Protein AF-A0AB35BIB2-F1 (afdb_monomer)

Mean predicted aligned error: 8.86 Å

Nearest PDB structures (foldseek):
  1bgc-assembly1_A  TM=3.203E-01  e=2.409E+00  Bos taurus
  5gw9-assembly1_A  TM=3.423E-01  e=3.289E+00  Homo sapiens
  2d9q-assembly1_A-2  TM=3.258E-01  e=2.815E+00  Homo sapiens
  1cd9-assembly1_C  TM=3.522E-01  e=4.983E+00  Homo sapiens
  1pgr-assembly1_A  TM=3.964E-01  e=7.550E+00  Homo sapiens

Sequence (121 aa):
MTDTGRVRERWSAAVGVCIGFLVGVLLYLPITMTAMRVLDVPSPNLMPPRTIWNGLYKGSPSYYASWTAGVLVFLAPGIVCLAFDRSRRFGVGYAITVTLVSVLAALAVISLDLGGPIGPD

Radius of gyration: 18.89 Å; Cα contacts (8 Å, |Δi|>4): 122; chains: 1; bounding box: 45×29×52 Å

Solvent-accessible surface area (backbone atoms only — not comparable to full-atom values): 6583 Å² total; per-residue (Å²): 135,60,73,69,56,60,53,58,49,52,53,38,22,53,51,15,31,54,51,14,41,50,44,20,68,69,41,45,54,63,50,42,54,49,51,36,62,77,65,67,47,59,70,58,60,59,70,71,61,80,91,57,75,76,86,67,81,68,62,43,70,65,40,58,48,46,54,54,50,40,50,54,61,71,33,45,66,19,56,59,27,51,77,36,83,92,38,25,50,22,12,50,26,17,34,53,30,26,50,52,43,35,51,52,52,49,50,53,50,52,47,49,36,72,56,50,83,94,68,86,132

Structure (mmCIF, N/CA/C/O backbone):
data_AF-A0AB35BIB2-F1
#
_entry.id   AF-A0AB35BIB2-F1
#
loop_
_atom_site.group_PDB
_atom_site.id
_atom_site.type_symbol
_atom_site.label_atom_id
_atom_site.label_alt_id
_atom_site.label_comp_id
_atom_site.label_asym_id
_atom_site.label_entity_id
_atom_site.label_seq_id
_atom_site.pdbx_PDB_ins_code
_atom_site.Cartn_x
_atom_site.Cartn_y
_atom_site.Cartn_z
_atom_site.occupancy
_atom_site.B_iso_or_equiv
_atom_site.auth_seq_id
_atom_site.auth_comp_id
_atom_site.auth_asym_id
_atom_site.auth_atom_id
_atom_site.pdbx_PDB_model_num
ATOM 1 N N . MET A 1 1 ? -14.086 5.721 32.976 1.00 51.69 1 MET A N 1
ATOM 2 C CA . MET A 1 1 ? -13.732 4.916 31.784 1.00 51.69 1 MET A CA 1
ATOM 3 C C . MET A 1 1 ? -13.673 3.464 32.232 1.00 51.69 1 MET A C 1
ATOM 5 O O . MET A 1 1 ? -12.775 3.120 32.985 1.00 51.69 1 MET A O 1
ATOM 9 N N . THR A 1 2 ? -14.692 2.664 31.918 1.00 54.84 2 THR A N 1
ATOM 10 C CA . THR A 1 2 ? -14.818 1.275 32.392 1.00 54.84 2 THR A CA 1
ATOM 11 C C . THR A 1 2 ? -13.807 0.365 31.691 1.00 54.84 2 THR A C 1
ATOM 13 O O . THR A 1 2 ? -13.488 0.577 30.520 1.00 54.84 2 THR A O 1
ATOM 16 N N . ASP A 1 3 ? -13.318 -0.662 32.386 1.00 62.56 3 ASP A N 1
ATOM 17 C CA . ASP A 1 3 ? -12.305 -1.611 31.889 1.00 62.56 3 ASP A CA 1
ATOM 18 C C . ASP A 1 3 ? -12.709 -2.276 30.551 1.00 62.56 3 ASP A C 1
ATOM 20 O O . ASP A 1 3 ? -11.903 -2.504 29.647 1.00 62.56 3 ASP A O 1
ATOM 24 N N . THR A 1 4 ? -14.018 -2.448 30.355 1.00 62.84 4 THR A N 1
ATOM 25 C CA . THR A 1 4 ? -14.654 -2.943 29.125 1.00 62.84 4 THR A CA 1
ATOM 26 C C . THR A 1 4 ? -14.377 -2.092 27.879 1.00 62.84 4 THR A C 1
ATOM 28 O O . THR A 1 4 ? -14.300 -2.630 26.771 1.00 62.84 4 THR A O 1
ATOM 31 N N . GLY A 1 5 ? -14.182 -0.778 28.035 1.00 62.78 5 GLY A N 1
ATOM 32 C CA . GLY A 1 5 ? -13.854 0.129 26.932 1.00 62.78 5 GLY A CA 1
ATOM 33 C C . GLY A 1 5 ? -12.457 -0.134 26.371 1.00 62.78 5 GLY A C 1
ATOM 34 O O . GLY A 1 5 ? -12.298 -0.281 25.161 1.00 62.78 5 GLY A O 1
ATOM 35 N N . ARG A 1 6 ? -11.459 -0.311 27.248 1.00 62.81 6 ARG A N 1
ATOM 36 C CA . ARG A 1 6 ? -10.072 -0.593 26.839 1.00 62.81 6 ARG A CA 1
ATOM 37 C C . ARG A 1 6 ? -9.940 -1.924 26.108 1.00 62.81 6 ARG A C 1
ATOM 39 O O . ARG A 1 6 ? -9.177 -2.010 25.147 1.00 62.81 6 ARG A O 1
ATOM 46 N N . VAL A 1 7 ? -10.681 -2.948 26.537 1.00 67.62 7 VAL A N 1
ATOM 47 C CA . VAL A 1 7 ? -10.670 -4.268 25.890 1.00 67.62 7 VAL A CA 1
ATOM 48 C C . VAL A 1 7 ? -11.222 -4.164 24.469 1.00 67.62 7 VAL A C 1
ATOM 50 O O . VAL A 1 7 ? -10.518 -4.508 23.520 1.00 67.62 7 VAL A O 1
ATOM 53 N N . ARG A 1 8 ? -12.428 -3.607 24.287 1.00 70.56 8 ARG A N 1
ATOM 54 C CA . ARG A 1 8 ? -13.060 -3.468 22.959 1.00 70.56 8 ARG A CA 1
ATOM 55 C C . ARG A 1 8 ? -12.205 -2.656 21.988 1.00 70.56 8 ARG A C 1
ATOM 57 O O . ARG A 1 8 ? -12.112 -2.968 20.803 1.00 70.56 8 ARG A O 1
ATOM 64 N N . GLU A 1 9 ? -11.552 -1.627 22.503 1.00 68.94 9 GLU A N 1
ATOM 65 C CA . GLU A 1 9 ? -10.673 -0.782 21.715 1.00 68.94 9 GLU A CA 1
ATOM 66 C C . GLU A 1 9 ? -9.345 -1.458 21.318 1.00 68.94 9 GLU A C 1
ATOM 68 O O . GLU A 1 9 ? -8.838 -1.189 20.228 1.00 68.94 9 GLU A O 1
ATOM 73 N N . ARG A 1 10 ? -8.773 -2.333 22.162 1.00 73.12 10 ARG A N 1
ATOM 74 C CA . ARG A 1 10 ? -7.577 -3.132 21.824 1.00 73.12 10 ARG A CA 1
ATOM 75 C C . ARG A 1 10 ? -7.871 -4.152 20.724 1.00 73.12 10 ARG A C 1
ATOM 77 O O . ARG A 1 10 ? -7.086 -4.276 19.788 1.00 73.12 10 ARG A O 1
ATOM 84 N N . TRP A 1 11 ? -9.024 -4.816 20.792 1.00 83.25 11 TRP A N 1
ATOM 85 C CA . TRP A 1 11 ? -9.464 -5.753 19.753 1.00 83.25 11 TRP A CA 1
ATOM 86 C C . TRP A 1 11 ? -9.641 -5.071 18.394 1.00 83.25 11 TRP A C 1
ATOM 88 O O . TRP A 1 11 ? -9.248 -5.624 17.374 1.00 83.25 11 TRP A O 1
ATOM 98 N N . SER A 1 12 ? -10.149 -3.837 18.372 1.00 84.81 12 SER A N 1
ATOM 99 C CA . SER A 1 12 ? -10.306 -3.063 17.135 1.00 84.81 12 SER A CA 1
ATOM 100 C C . SER A 1 12 ? -8.968 -2.769 16.439 1.00 84.81 12 SER A C 1
ATOM 102 O O . SER A 1 12 ? -8.878 -2.893 15.219 1.00 84.81 12 SER A O 1
ATOM 104 N N . ALA A 1 13 ? -7.920 -2.441 17.201 1.00 85.94 13 ALA A N 1
ATOM 105 C CA . ALA A 1 13 ? -6.580 -2.229 16.652 1.00 85.94 13 ALA A CA 1
ATOM 106 C C . ALA A 1 13 ? -5.963 -3.531 16.118 1.00 85.94 13 ALA A C 1
ATOM 108 O O . ALA A 1 13 ? -5.424 -3.537 15.015 1.00 85.94 13 ALA A O 1
ATOM 109 N N . ALA A 1 14 ? -6.088 -4.636 16.863 1.00 90.88 14 ALA A N 1
ATOM 110 C CA . ALA A 1 14 ? -5.589 -5.945 16.436 1.00 90.88 14 ALA A CA 1
ATOM 111 C C . ALA A 1 14 ? -6.247 -6.408 15.126 1.00 90.88 14 ALA A C 1
ATOM 113 O O . ALA A 1 14 ? -5.558 -6.837 14.205 1.00 90.88 14 ALA A O 1
ATOM 114 N N . VAL A 1 15 ? -7.567 -6.232 15.003 1.00 92.81 15 VAL A N 1
ATOM 115 C CA . VAL A 1 15 ? -8.297 -6.518 13.759 1.00 92.81 15 VAL A CA 1
ATOM 116 C C . VAL A 1 15 ? -7.804 -5.626 12.615 1.00 92.81 15 VAL A C 1
ATOM 118 O O . VAL A 1 15 ? -7.594 -6.122 11.512 1.00 92.81 15 VAL A O 1
ATOM 121 N N . GLY A 1 16 ? -7.555 -4.338 12.877 1.00 92.44 16 GLY A N 1
ATOM 122 C CA . GLY A 1 16 ? -6.960 -3.419 11.900 1.00 92.44 16 GLY A CA 1
ATOM 123 C C . GLY A 1 16 ? -5.615 -3.909 11.373 1.00 92.44 16 GLY A C 1
ATOM 124 O O . GLY A 1 16 ? -5.418 -3.963 10.163 1.00 92.44 16 GLY A O 1
ATOM 125 N N . VAL A 1 17 ? -4.728 -4.340 12.271 1.00 94.62 17 VAL A N 1
ATOM 126 C CA . VAL A 1 17 ? -3.419 -4.909 11.918 1.00 94.62 17 VAL A CA 1
ATOM 127 C C . VAL A 1 17 ? -3.573 -6.174 11.073 1.00 94.62 17 VAL A C 1
ATOM 129 O O . VAL A 1 17 ? -2.956 -6.274 10.016 1.00 94.62 17 VAL A O 1
ATOM 132 N N . CYS A 1 18 ? -4.418 -7.126 11.484 1.00 95.75 18 CYS A N 1
ATOM 133 C CA . CYS A 1 18 ? -4.624 -8.370 10.736 1.00 95.75 18 CYS A CA 1
ATOM 134 C C . CYS A 1 18 ? -5.153 -8.113 9.320 1.00 95.75 18 CYS A C 1
ATOM 136 O O . CYS A 1 18 ? -4.626 -8.667 8.357 1.00 95.75 18 CYS A O 1
ATOM 138 N N . ILE A 1 19 ? -6.165 -7.251 9.179 1.00 95.56 19 ILE A N 1
ATOM 139 C CA . ILE A 1 19 ? -6.715 -6.909 7.862 1.00 95.56 19 ILE A CA 1
ATOM 140 C C . ILE A 1 19 ? -5.671 -6.163 7.030 1.00 95.56 19 ILE A C 1
ATOM 142 O O . ILE A 1 19 ? -5.480 -6.495 5.863 1.00 95.56 19 ILE A O 1
ATOM 146 N N . GLY A 1 20 ? -4.955 -5.204 7.622 1.00 93.00 20 GLY A N 1
ATOM 147 C CA . GLY A 1 20 ? -3.911 -4.464 6.920 1.00 93.00 20 GLY A CA 1
ATOM 148 C C . GLY A 1 20 ? -2.781 -5.366 6.418 1.00 93.00 20 GLY A C 1
ATOM 149 O O . GLY A 1 20 ? -2.310 -5.199 5.295 1.00 93.00 20 GLY A O 1
ATOM 150 N N . PHE A 1 21 ? -2.400 -6.376 7.202 1.00 95.00 21 PHE A N 1
ATOM 151 C CA . PHE A 1 21 ? -1.432 -7.387 6.785 1.00 95.00 21 PHE A CA 1
ATOM 152 C C . PHE A 1 21 ? -1.943 -8.200 5.593 1.00 95.00 21 PHE A C 1
ATOM 154 O O . PHE A 1 21 ? -1.245 -8.316 4.590 1.00 95.00 21 PHE A O 1
ATOM 161 N N . LEU A 1 22 ? -3.172 -8.720 5.669 1.00 95.38 22 LEU A N 1
ATOM 162 C CA . LEU A 1 22 ? -3.761 -9.512 4.586 1.00 95.38 22 LEU A CA 1
ATOM 163 C C . LEU A 1 22 ? -3.879 -8.706 3.289 1.00 95.38 22 LEU A C 1
ATOM 165 O O . LEU A 1 22 ? -3.531 -9.213 2.228 1.00 95.38 22 LEU A O 1
ATOM 169 N N . VAL A 1 23 ? -4.307 -7.444 3.368 1.00 94.06 23 VAL A N 1
ATOM 170 C CA . VAL A 1 23 ? -4.372 -6.549 2.203 1.00 94.06 23 VAL A CA 1
ATOM 171 C C . VAL A 1 23 ? -2.975 -6.296 1.629 1.00 94.06 23 VAL A C 1
ATOM 173 O O . VAL A 1 23 ? -2.772 -6.439 0.424 1.00 94.06 23 VAL A O 1
ATOM 176 N N . GLY A 1 24 ? -1.997 -5.970 2.477 1.00 90.62 24 GLY A N 1
ATOM 177 C CA . GLY A 1 24 ? -0.625 -5.714 2.037 1.00 90.62 24 GLY A CA 1
ATOM 178 C C . GLY A 1 24 ? 0.053 -6.936 1.406 1.00 90.62 24 GLY A C 1
ATOM 179 O O . GLY A 1 24 ? 0.780 -6.794 0.430 1.00 90.62 24 GLY A O 1
ATOM 180 N N . VAL A 1 25 ? -0.186 -8.143 1.921 1.00 89.50 25 VAL A N 1
ATOM 181 C CA . VAL A 1 25 ? 0.441 -9.363 1.387 1.00 89.50 25 VAL A CA 1
ATOM 182 C C . VAL A 1 25 ? -0.298 -9.886 0.157 1.00 89.50 25 VAL A C 1
ATOM 184 O O . VAL A 1 25 ? 0.331 -10.214 -0.845 1.00 89.50 25 VAL A O 1
ATOM 187 N N . LEU A 1 26 ? -1.627 -9.987 0.227 1.00 93.56 26 LEU A N 1
ATOM 188 C CA . LEU A 1 26 ? -2.413 -10.716 -0.771 1.00 93.56 26 LEU A CA 1
ATOM 189 C C . LEU A 1 26 ? -2.927 -9.835 -1.904 1.00 93.56 26 LEU A C 1
ATOM 191 O O . LEU A 1 26 ? -3.190 -10.354 -2.982 1.00 93.56 26 LEU A O 1
ATOM 195 N N . LEU A 1 27 ? -3.111 -8.533 -1.674 1.00 93.38 27 LEU A N 1
ATOM 196 C CA . LEU A 1 27 ? -3.751 -7.649 -2.652 1.00 93.38 27 LEU A CA 1
ATOM 197 C C . LEU A 1 27 ? -2.772 -6.657 -3.265 1.00 93.38 27 LEU A C 1
ATOM 199 O O . LEU A 1 27 ? -2.772 -6.489 -4.483 1.00 93.38 27 LEU A O 1
ATOM 203 N N . TYR A 1 28 ? -1.921 -6.032 -2.449 1.00 92.12 28 TYR A N 1
ATOM 204 C CA . TYR A 1 28 ? -1.036 -4.967 -2.919 1.00 92.12 28 TYR A CA 1
ATOM 205 C C . TYR A 1 28 ? -0.151 -5.406 -4.086 1.00 92.12 28 TYR A C 1
ATOM 207 O O . TYR A 1 28 ? -0.174 -4.759 -5.130 1.00 92.12 28 TYR A O 1
ATOM 215 N N . LEU A 1 29 ? 0.591 -6.508 -3.948 1.00 89.06 29 LEU A N 1
ATOM 216 C CA . LEU A 1 29 ? 1.493 -6.983 -4.999 1.00 89.06 29 LEU A CA 1
ATOM 217 C C . LEU A 1 29 ? 0.773 -7.341 -6.310 1.00 89.06 29 LEU A C 1
ATOM 219 O O . LEU A 1 29 ? 1.103 -6.738 -7.335 1.00 89.06 29 LEU A O 1
ATOM 223 N N . PRO A 1 30 ? -0.203 -8.272 -6.327 1.00 91.31 30 PRO A N 1
ATOM 224 C CA . PRO A 1 30 ? -0.821 -8.689 -7.582 1.00 91.31 30 PRO A CA 1
ATOM 225 C C . PRO A 1 30 ? -1.572 -7.548 -8.266 1.00 91.31 30 PRO A C 1
ATOM 227 O O . PRO A 1 30 ? -1.518 -7.438 -9.491 1.00 91.31 30 PRO A O 1
ATOM 230 N N . ILE A 1 31 ? -2.226 -6.666 -7.505 1.00 93.00 31 ILE A N 1
ATOM 231 C CA . ILE A 1 31 ? -2.959 -5.534 -8.081 1.00 93.00 31 ILE A CA 1
ATOM 232 C C . ILE A 1 31 ? -1.988 -4.492 -8.630 1.00 93.00 31 ILE A C 1
ATOM 234 O O . ILE A 1 31 ? -2.158 -4.063 -9.767 1.00 93.00 31 ILE A O 1
ATOM 238 N N . THR A 1 32 ? -0.941 -4.134 -7.882 1.00 91.38 32 THR A N 1
ATOM 239 C CA . THR A 1 32 ? 0.074 -3.165 -8.332 1.00 91.38 32 THR A CA 1
ATOM 240 C C . THR A 1 32 ? 0.787 -3.647 -9.600 1.00 91.38 32 THR A C 1
ATOM 242 O O . THR A 1 32 ? 0.924 -2.888 -10.557 1.00 91.38 32 THR A O 1
ATOM 245 N N . MET A 1 33 ? 1.166 -4.928 -9.668 1.00 88.50 33 MET A N 1
ATOM 246 C CA . MET A 1 33 ? 1.769 -5.511 -10.873 1.00 88.50 33 MET A CA 1
ATOM 247 C C . MET A 1 33 ? 0.797 -5.561 -12.055 1.00 88.50 33 MET A C 1
ATOM 249 O O . MET A 1 33 ? 1.181 -5.262 -13.184 1.00 88.50 33 MET A O 1
ATOM 253 N N . THR A 1 34 ? -0.465 -5.919 -11.813 1.00 90.69 34 THR A N 1
ATOM 254 C CA . THR A 1 34 ? -1.491 -5.938 -12.866 1.00 90.69 34 THR A CA 1
ATOM 255 C C . THR A 1 34 ? -1.746 -4.531 -13.399 1.00 90.69 34 THR A C 1
ATOM 257 O O . THR A 1 34 ? -1.790 -4.343 -14.610 1.00 90.69 34 THR A O 1
ATOM 260 N N . ALA A 1 35 ? -1.836 -3.532 -12.520 1.00 90.12 35 ALA A N 1
ATOM 2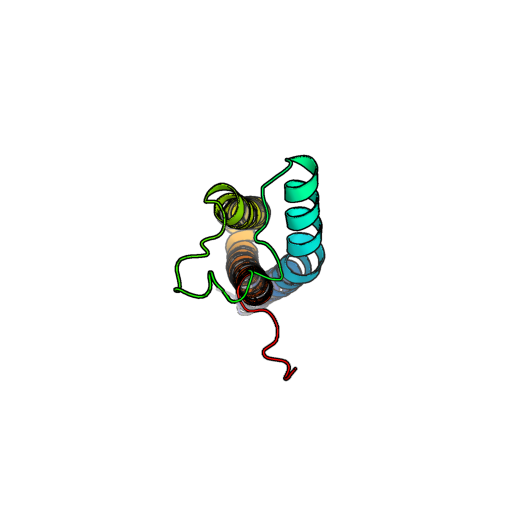61 C CA . ALA A 1 35 ? -2.004 -2.135 -12.904 1.00 90.12 35 ALA A CA 1
ATOM 262 C C . ALA A 1 35 ? -0.830 -1.638 -13.757 1.00 90.12 35 ALA A C 1
ATOM 264 O O . ALA A 1 35 ? -1.055 -1.028 -14.796 1.00 90.12 35 ALA A O 1
ATOM 265 N N . MET A 1 36 ? 0.411 -1.959 -13.376 1.00 89.69 36 MET A N 1
ATOM 266 C CA . MET A 1 36 ? 1.587 -1.616 -14.181 1.00 89.69 36 MET A CA 1
ATOM 267 C C . MET A 1 36 ? 1.559 -2.251 -15.575 1.00 89.69 36 MET A C 1
ATOM 269 O O . MET A 1 36 ? 1.922 -1.584 -16.538 1.00 89.69 36 MET A O 1
ATOM 273 N N . ARG A 1 37 ? 1.092 -3.501 -15.701 1.00 88.12 37 ARG A N 1
ATOM 274 C CA . ARG A 1 37 ? 0.932 -4.170 -17.005 1.00 88.12 37 ARG A CA 1
ATOM 275 C C . ARG A 1 37 ? -0.152 -3.525 -17.862 1.00 88.12 37 ARG A C 1
ATOM 277 O O . ARG A 1 37 ? 0.044 -3.366 -19.053 1.00 88.12 37 ARG A O 1
ATOM 284 N N . VAL A 1 38 ? -1.288 -3.164 -17.265 1.00 91.62 38 VAL A N 1
ATOM 285 C CA . VAL A 1 38 ? -2.400 -2.509 -17.979 1.00 91.62 38 VAL A CA 1
ATOM 286 C C . VAL A 1 38 ? -2.026 -1.096 -18.434 1.00 91.62 38 VAL A C 1
ATOM 288 O O . VAL A 1 38 ? -2.523 -0.629 -19.451 1.00 91.62 38 VAL A O 1
ATOM 291 N N . LEU A 1 39 ? -1.164 -0.414 -17.679 1.00 88.56 39 LEU A N 1
ATOM 292 C CA . LEU A 1 39 ? -0.704 0.945 -17.964 1.00 88.56 39 LEU A CA 1
ATOM 293 C C . LEU A 1 39 ? 0.610 0.987 -18.765 1.00 88.56 39 LEU A C 1
ATOM 295 O O . LEU A 1 39 ? 1.198 2.062 -18.879 1.00 88.56 39 LEU A O 1
ATOM 299 N N . ASP A 1 40 ? 1.085 -0.160 -19.268 1.00 87.62 40 ASP A N 1
ATOM 300 C CA . ASP A 1 40 ? 2.352 -0.310 -19.999 1.00 87.62 40 ASP A CA 1
ATOM 301 C C . ASP A 1 40 ? 3.533 0.404 -19.315 1.00 87.62 40 ASP A C 1
ATOM 303 O O . ASP A 1 40 ? 4.377 1.048 -19.945 1.00 87.62 40 ASP A O 1
ATOM 307 N N . VAL A 1 41 ? 3.588 0.323 -17.980 1.00 84.06 41 VAL A N 1
ATOM 308 C CA . VAL A 1 41 ? 4.623 1.000 -17.198 1.00 84.06 41 VAL A CA 1
ATOM 309 C C . VAL A 1 41 ? 5.966 0.324 -17.477 1.00 84.06 41 VAL A C 1
ATOM 311 O O . VAL A 1 41 ? 6.100 -0.877 -17.231 1.00 84.06 41 VAL A O 1
ATOM 314 N N . PRO A 1 42 ? 6.988 1.066 -17.941 1.00 79.06 42 PRO A N 1
ATOM 315 C CA . PRO A 1 42 ? 8.287 0.489 -18.259 1.00 79.06 42 PRO A CA 1
ATOM 316 C C . PRO A 1 42 ? 8.956 -0.055 -16.992 1.00 79.06 42 PRO A C 1
ATOM 318 O O . PRO A 1 42 ? 9.376 0.710 -16.117 1.00 79.06 42 PRO A O 1
ATOM 321 N N . SER A 1 43 ? 9.056 -1.381 -16.896 1.00 73.81 43 SER A N 1
ATOM 322 C CA . SER A 1 43 ? 9.745 -2.075 -15.810 1.00 73.81 43 SER A CA 1
ATOM 323 C C . SER A 1 43 ? 11.263 -2.099 -16.038 1.00 73.81 43 SER A C 1
ATOM 325 O O . SER A 1 43 ? 11.707 -2.170 -17.188 1.00 73.81 43 SER A O 1
ATOM 327 N N . PRO A 1 44 ? 12.085 -2.078 -14.973 1.00 67.44 44 PRO A N 1
ATOM 328 C CA . PRO A 1 44 ? 13.517 -2.336 -15.091 1.00 67.44 44 PRO A CA 1
ATOM 329 C C . PRO A 1 44 ? 13.774 -3.707 -15.738 1.00 67.44 44 PRO A C 1
ATOM 331 O O . PRO A 1 44 ? 13.031 -4.659 -15.504 1.00 67.44 44 PRO A O 1
ATOM 334 N N . ASN A 1 45 ? 14.828 -3.822 -16.549 1.00 62.09 45 ASN A N 1
ATOM 335 C CA . ASN A 1 45 ? 15.261 -5.120 -17.069 1.00 62.0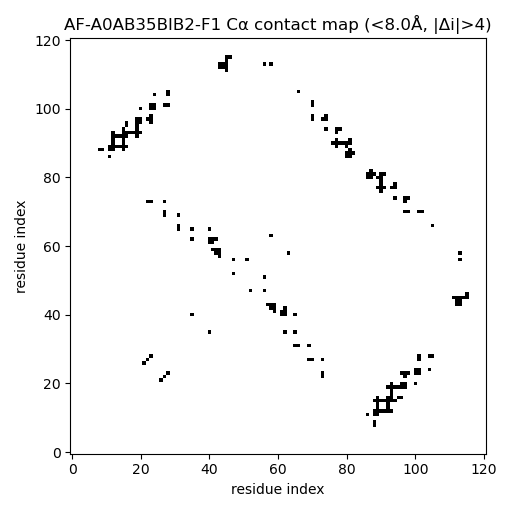9 45 ASN A CA 1
ATOM 336 C C . ASN A 1 45 ? 15.832 -5.967 -15.923 1.00 62.09 45 ASN A C 1
ATOM 338 O O . ASN A 1 45 ? 16.788 -5.540 -15.283 1.00 62.09 45 ASN A O 1
ATOM 342 N N . LEU A 1 46 ? 15.316 -7.190 -15.754 1.00 57.78 46 LEU A N 1
ATOM 343 C CA . LEU A 1 46 ? 15.773 -8.182 -14.761 1.00 57.78 46 LEU A CA 1
ATOM 344 C C . LEU A 1 46 ? 17.259 -8.570 -14.912 1.00 57.78 46 LEU A C 1
ATOM 346 O O . LEU A 1 46 ? 17.865 -9.122 -13.997 1.00 57.78 46 LEU A O 1
ATOM 350 N N . MET A 1 47 ? 17.841 -8.302 -16.081 1.00 56.75 47 MET A N 1
ATOM 351 C CA . MET A 1 47 ? 19.246 -8.528 -16.405 1.00 56.75 47 MET A CA 1
ATOM 352 C C . MET A 1 47 ? 19.778 -7.306 -17.163 1.00 56.75 47 MET A C 1
ATOM 354 O O . MET A 1 47 ? 19.654 -7.247 -18.390 1.00 56.75 47 MET A O 1
ATOM 358 N N . PRO A 1 48 ? 20.344 -6.292 -16.488 1.00 51.69 48 PRO A N 1
ATOM 359 C CA . PRO A 1 48 ? 21.126 -5.295 -17.199 1.00 51.69 48 PRO A CA 1
ATOM 360 C C . PRO A 1 48 ? 22.351 -5.998 -17.820 1.00 51.69 48 PRO A C 1
ATOM 362 O O . PRO A 1 48 ? 22.994 -6.807 -17.145 1.00 51.69 48 PRO A O 1
ATOM 365 N N . PRO A 1 49 ? 22.708 -5.725 -19.089 1.00 54.06 49 PRO A N 1
ATOM 366 C CA . PRO A 1 49 ? 23.977 -6.179 -19.650 1.00 54.06 49 PRO A CA 1
ATOM 367 C C . PRO A 1 49 ? 25.121 -5.782 -18.706 1.00 54.06 49 PRO A C 1
ATOM 369 O O . PRO A 1 49 ? 25.163 -4.632 -18.263 1.00 54.06 49 PRO A O 1
ATOM 372 N N . ARG A 1 50 ? 26.047 -6.708 -18.397 1.00 53.78 50 ARG A N 1
ATOM 373 C CA . ARG A 1 50 ? 27.178 -6.493 -17.458 1.00 53.78 50 ARG A CA 1
ATOM 374 C C . ARG A 1 50 ? 27.952 -5.191 -17.716 1.00 53.78 50 ARG A C 1
ATOM 376 O O . ARG A 1 50 ? 28.526 -4.621 -16.796 1.00 53.78 50 ARG A O 1
ATOM 383 N N . THR A 1 51 ? 27.926 -4.690 -18.948 1.00 51.06 51 THR A N 1
ATOM 384 C CA . THR A 1 51 ? 28.544 -3.433 -19.388 1.00 51.06 51 THR A CA 1
ATOM 385 C C . THR A 1 51 ? 27.892 -2.152 -18.844 1.00 51.06 51 THR A C 1
ATOM 387 O O . THR A 1 51 ? 28.497 -1.091 -18.959 1.00 51.06 51 THR A O 1
ATOM 390 N N . ILE A 1 52 ? 26.695 -2.213 -18.243 1.00 51.53 52 ILE A N 1
ATOM 391 C CA . ILE A 1 52 ? 25.941 -1.044 -17.735 1.00 51.53 52 ILE A CA 1
ATOM 392 C C . ILE A 1 52 ? 25.849 -1.050 -16.195 1.00 51.53 52 ILE A C 1
ATOM 394 O O . ILE A 1 52 ? 25.157 -0.228 -15.592 1.00 51.53 52 ILE A O 1
ATOM 398 N N . TRP A 1 53 ? 26.585 -1.936 -15.516 1.00 53.72 53 TRP A N 1
ATOM 399 C CA . TRP A 1 53 ? 26.621 -2.037 -14.050 1.00 53.72 53 TRP A CA 1
ATOM 400 C C . TRP A 1 53 ? 27.452 -0.911 -13.394 1.00 53.72 53 TRP A C 1
ATOM 402 O O . TRP A 1 53 ? 28.256 -1.134 -12.500 1.00 53.72 53 TRP A O 1
ATOM 412 N N . ASN A 1 54 ? 27.251 0.333 -13.836 1.00 50.12 54 ASN A N 1
ATOM 413 C CA . ASN A 1 54 ? 27.916 1.536 -13.323 1.00 50.12 54 ASN A CA 1
ATOM 414 C C . ASN A 1 54 ? 27.068 2.263 -12.258 1.00 50.12 54 ASN A C 1
ATOM 416 O O . ASN A 1 54 ? 27.197 3.470 -12.076 1.00 50.12 54 ASN A O 1
ATOM 420 N N . GLY A 1 55 ? 26.130 1.572 -11.598 1.00 51.00 55 GLY A N 1
ATOM 421 C CA . GLY A 1 55 ? 25.226 2.183 -10.609 1.00 51.00 55 GLY A CA 1
ATOM 422 C C . GLY A 1 55 ? 24.199 3.172 -11.189 1.00 51.00 55 GLY A C 1
ATOM 423 O O . GLY A 1 55 ? 23.519 3.866 -10.436 1.00 51.00 55 GLY A O 1
ATOM 424 N N . LEU A 1 56 ? 24.072 3.246 -12.521 1.00 48.75 56 LEU A N 1
ATOM 425 C CA . LEU A 1 56 ? 23.184 4.182 -13.223 1.00 48.75 56 LEU A CA 1
ATOM 426 C C . LEU A 1 56 ? 21.868 3.568 -13.719 1.00 48.75 56 LEU A C 1
ATOM 428 O O . LEU A 1 56 ? 21.031 4.311 -14.232 1.00 48.75 56 LEU A O 1
ATOM 432 N N . TYR A 1 57 ? 21.664 2.254 -13.578 1.00 54.84 57 TYR A N 1
ATOM 433 C CA . TYR A 1 57 ? 20.414 1.613 -13.990 1.00 54.84 57 TYR A CA 1
ATOM 434 C C . TYR A 1 57 ? 19.305 1.971 -12.994 1.00 54.84 57 TYR A C 1
ATOM 436 O O . TYR A 1 57 ? 19.065 1.293 -11.999 1.00 54.84 57 TYR A O 1
ATOM 444 N N . LYS A 1 58 ? 18.680 3.121 -13.233 1.00 60.34 58 LYS A N 1
ATOM 445 C CA . LYS A 1 58 ? 17.543 3.624 -12.470 1.00 60.34 58 LYS A CA 1
ATOM 446 C C . LYS A 1 58 ? 16.276 3.141 -13.159 1.00 60.34 58 LYS A C 1
ATOM 448 O O . LYS A 1 58 ? 16.143 3.297 -14.372 1.00 60.34 58 LYS A O 1
ATOM 453 N N . GLY A 1 59 ? 15.345 2.567 -12.398 1.00 66.00 59 GLY A N 1
ATOM 454 C CA . GLY A 1 59 ? 13.997 2.334 -12.911 1.00 66.00 59 GLY A CA 1
ATOM 455 C C . GLY A 1 59 ? 13.390 3.643 -13.426 1.00 66.00 59 GLY A C 1
ATOM 456 O O . GLY A 1 59 ? 13.777 4.734 -12.994 1.00 66.00 59 GLY A O 1
ATOM 457 N N . SER A 1 60 ? 12.439 3.555 -14.356 1.00 79.56 60 SER A N 1
ATOM 458 C CA . SER A 1 60 ? 11.706 4.745 -14.791 1.00 79.56 60 SER A CA 1
ATOM 459 C C . SER A 1 60 ? 11.047 5.429 -13.580 1.00 79.56 60 SER A C 1
ATOM 461 O O . SER A 1 60 ? 10.510 4.734 -12.713 1.00 79.56 60 SER A O 1
ATOM 463 N N . PRO A 1 61 ? 10.994 6.773 -13.504 1.00 82.19 61 PRO A N 1
ATOM 464 C CA . PRO A 1 61 ? 10.207 7.464 -12.484 1.00 82.19 61 PRO A CA 1
ATOM 465 C C . PRO A 1 61 ? 8.752 6.976 -12.418 1.00 82.19 61 PRO A C 1
ATOM 467 O O . PRO A 1 61 ? 8.191 6.883 -11.329 1.00 82.19 61 PRO A O 1
ATOM 470 N N . SER A 1 62 ? 8.162 6.595 -13.560 1.00 83.75 62 SER A N 1
ATOM 471 C CA . SER A 1 62 ? 6.804 6.038 -13.627 1.00 83.75 62 SER A CA 1
ATOM 472 C C . SER A 1 62 ? 6.669 4.675 -12.939 1.00 83.75 62 SER A C 1
ATOM 474 O O . SER A 1 62 ? 5.620 4.381 -12.366 1.00 83.75 62 SER A O 1
ATOM 476 N N . TYR A 1 63 ? 7.732 3.868 -12.927 1.00 85.19 63 TYR A N 1
ATOM 477 C CA . TYR A 1 63 ? 7.766 2.594 -12.213 1.00 85.19 63 TYR A CA 1
ATOM 478 C C . TYR A 1 63 ? 7.710 2.824 -10.699 1.00 85.19 63 TYR A C 1
ATOM 480 O O . TYR A 1 63 ? 6.814 2.309 -10.035 1.00 85.19 63 TYR A O 1
ATOM 488 N N . TYR A 1 64 ? 8.571 3.690 -10.152 1.00 86.31 64 TYR A N 1
ATOM 489 C CA . TYR A 1 64 ? 8.527 4.035 -8.723 1.00 86.31 64 TYR A CA 1
ATOM 490 C C . TYR A 1 64 ? 7.214 4.724 -8.329 1.00 86.31 64 TYR A C 1
ATOM 492 O O . TYR A 1 64 ? 6.636 4.405 -7.289 1.00 86.31 64 TYR A O 1
ATOM 500 N N . ALA A 1 65 ? 6.710 5.620 -9.182 1.00 88.00 65 ALA A N 1
ATOM 501 C CA . ALA A 1 65 ? 5.436 6.295 -8.960 1.00 88.00 65 ALA A CA 1
ATOM 502 C C . ALA A 1 65 ? 4.267 5.304 -8.881 1.00 88.00 65 ALA A C 1
ATOM 504 O O . ALA A 1 65 ? 3.374 5.499 -8.062 1.00 88.00 65 ALA A O 1
ATOM 505 N N . SER A 1 66 ? 4.288 4.224 -9.668 1.00 89.94 66 SER A N 1
ATOM 506 C CA . SER A 1 66 ? 3.243 3.193 -9.644 1.00 89.94 66 SER A CA 1
ATOM 507 C C . SER A 1 66 ? 3.209 2.438 -8.315 1.00 89.94 66 SER A C 1
ATOM 509 O O . SER A 1 66 ? 2.133 2.228 -7.757 1.00 89.94 66 SER A O 1
ATOM 511 N N . TRP A 1 67 ? 4.375 2.104 -7.754 1.00 91.12 67 TRP A N 1
ATOM 512 C CA . TRP A 1 67 ? 4.469 1.514 -6.415 1.00 91.12 67 TRP A CA 1
ATOM 513 C C . TRP A 1 67 ? 3.920 2.457 -5.341 1.00 91.12 67 TRP A C 1
ATOM 515 O O . TRP A 1 67 ? 3.075 2.063 -4.539 1.00 91.12 67 TRP A O 1
ATOM 525 N N . THR A 1 68 ? 4.333 3.729 -5.353 1.00 91.25 68 THR A N 1
ATOM 526 C CA . THR A 1 68 ? 3.827 4.728 -4.399 1.00 91.25 68 THR A CA 1
ATOM 527 C C . THR A 1 68 ? 2.321 4.954 -4.547 1.00 91.25 68 THR A C 1
ATOM 529 O O . THR A 1 68 ? 1.608 4.996 -3.545 1.00 91.25 68 THR A O 1
ATOM 532 N N . ALA A 1 69 ? 1.819 5.052 -5.780 1.00 91.69 69 ALA A N 1
ATOM 533 C CA . ALA A 1 69 ? 0.395 5.191 -6.060 1.00 91.69 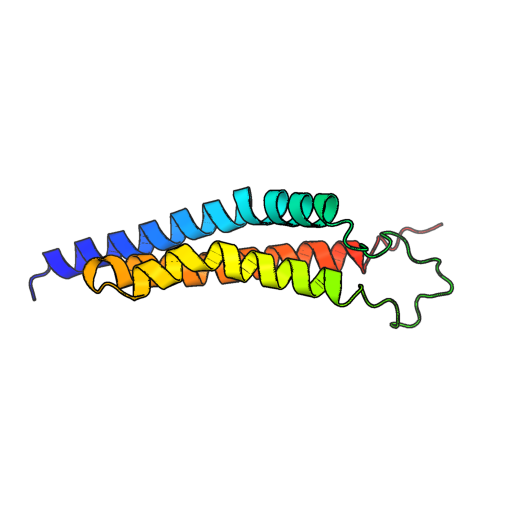69 ALA A CA 1
ATOM 534 C C . ALA A 1 69 ? -0.396 3.986 -5.532 1.00 91.69 69 ALA A C 1
ATOM 536 O O . ALA A 1 69 ? -1.431 4.173 -4.895 1.00 91.69 69 ALA A O 1
ATOM 537 N N . GLY A 1 70 ? 0.129 2.768 -5.705 1.00 91.00 70 GLY A N 1
ATOM 538 C CA . GLY A 1 70 ? -0.434 1.559 -5.110 1.00 91.00 70 GLY A CA 1
ATOM 539 C C . GLY A 1 70 ? -0.583 1.688 -3.594 1.00 91.00 70 GLY A C 1
ATOM 540 O O . GLY A 1 70 ? -1.683 1.506 -3.074 1.00 91.00 70 GLY A O 1
ATOM 541 N N . VAL A 1 71 ? 0.479 2.087 -2.880 1.00 92.62 71 VAL A N 1
ATOM 542 C CA . VAL A 1 71 ? 0.421 2.269 -1.415 1.00 92.62 71 VAL A CA 1
ATOM 543 C C . VAL A 1 71 ? -0.692 3.244 -1.034 1.00 92.62 71 VAL A C 1
ATOM 545 O O . VAL A 1 71 ? -1.491 2.938 -0.153 1.00 92.62 71 VAL A O 1
ATOM 548 N N . LEU A 1 72 ? -0.785 4.390 -1.715 1.00 93.88 72 LEU A N 1
ATOM 549 C CA . LEU A 1 72 ? -1.797 5.410 -1.427 1.00 93.88 72 LEU A CA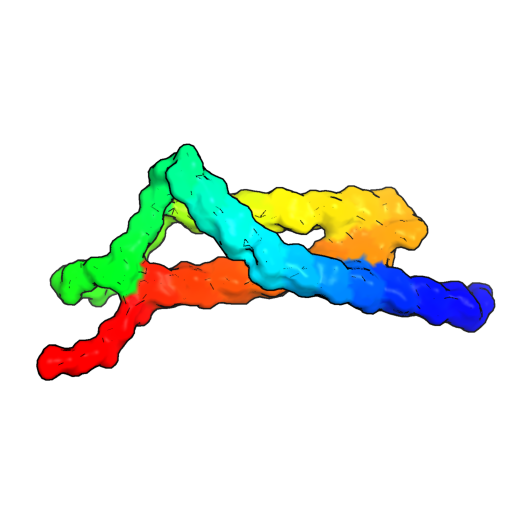 1
ATOM 550 C C . LEU A 1 72 ? -3.227 4.896 -1.633 1.00 93.88 72 LEU A C 1
ATOM 552 O O . LEU A 1 72 ? -4.098 5.166 -0.805 1.00 93.88 72 LEU A O 1
ATOM 556 N N . VAL A 1 73 ? -3.464 4.119 -2.693 1.00 94.62 73 VAL A N 1
ATOM 557 C CA . VAL A 1 73 ? -4.773 3.506 -2.962 1.00 94.62 73 VAL A CA 1
ATOM 558 C C . VAL A 1 73 ? -5.165 2.548 -1.836 1.00 94.62 73 VAL A C 1
ATOM 560 O O . VAL A 1 73 ? -6.268 2.650 -1.298 1.00 94.62 73 VAL A O 1
ATOM 563 N N . PHE A 1 74 ? -4.260 1.661 -1.416 1.00 94.19 74 PHE A N 1
ATOM 564 C CA . PHE A 1 74 ? -4.549 0.706 -0.339 1.00 94.19 74 PHE A CA 1
ATOM 565 C C . PHE A 1 74 ? -4.586 1.342 1.055 1.00 94.19 74 PHE A C 1
ATOM 567 O O . PHE A 1 74 ? -5.175 0.765 1.973 1.00 94.19 74 PHE A O 1
ATOM 574 N N . LEU A 1 75 ? -4.019 2.538 1.223 1.00 94.06 75 LEU A N 1
ATOM 575 C CA . LEU A 1 75 ? -4.087 3.320 2.457 1.00 94.06 75 LEU A CA 1
ATOM 576 C C . LEU A 1 75 ? -5.450 4.005 2.648 1.00 94.06 75 LEU A C 1
ATOM 578 O O . LEU A 1 75 ? -5.853 4.252 3.788 1.00 94.06 75 LEU A O 1
ATOM 582 N N . ALA A 1 76 ? -6.175 4.291 1.560 1.00 94.50 76 ALA A N 1
ATOM 583 C CA . ALA A 1 76 ? -7.413 5.071 1.587 1.00 94.50 76 ALA A CA 1
AT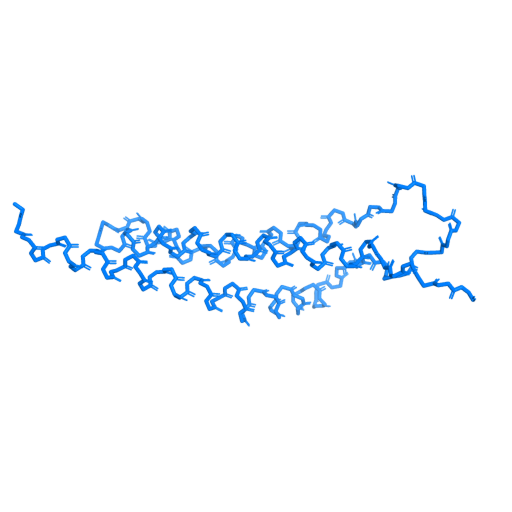OM 584 C C . ALA A 1 76 ? -8.467 4.562 2.596 1.00 94.50 76 ALA A C 1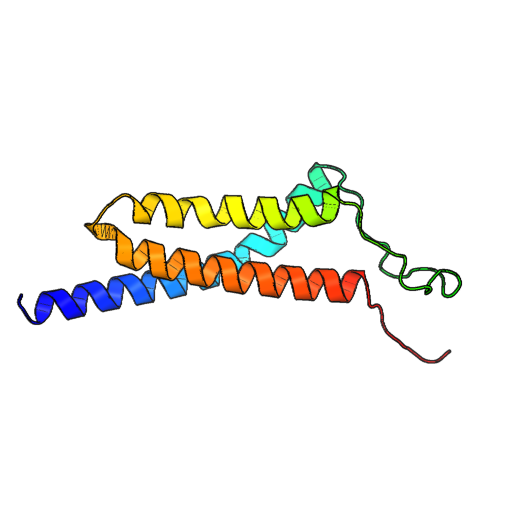
ATOM 586 O O . ALA A 1 76 ? -8.972 5.385 3.362 1.00 94.50 76 ALA A O 1
ATOM 587 N N . PRO A 1 77 ? -8.759 3.247 2.717 1.00 92.69 77 PRO A N 1
ATOM 588 C CA . PRO A 1 77 ? -9.694 2.748 3.730 1.00 92.69 77 PRO A CA 1
ATOM 589 C C . PRO A 1 77 ? -9.251 3.075 5.161 1.00 92.69 77 PRO A C 1
ATOM 591 O O . PRO A 1 77 ? -10.067 3.456 5.999 1.00 92.69 77 PRO A O 1
ATOM 594 N N . GLY A 1 78 ? -7.944 2.993 5.430 1.00 91.19 78 GLY A N 1
ATOM 595 C CA . GLY A 1 78 ? -7.358 3.369 6.713 1.00 91.19 78 GLY A CA 1
ATOM 596 C C . GLY A 1 78 ? -7.586 4.841 7.029 1.00 91.19 78 GLY A C 1
ATOM 597 O O . GLY A 1 78 ? -8.063 5.160 8.116 1.00 91.19 78 GLY A O 1
ATOM 598 N N . ILE A 1 79 ? -7.319 5.724 6.061 1.00 93.06 79 ILE A N 1
ATOM 599 C CA . ILE A 1 79 ? -7.536 7.173 6.192 1.00 93.06 79 ILE A CA 1
ATOM 600 C C . ILE A 1 79 ? -9.010 7.485 6.452 1.00 93.06 79 ILE A C 1
ATOM 602 O O . ILE A 1 79 ? -9.320 8.256 7.359 1.00 93.06 79 ILE A O 1
ATOM 606 N N . VAL A 1 80 ? -9.926 6.851 5.716 1.00 94.56 80 VAL A N 1
ATOM 607 C CA . VAL A 1 80 ? -11.370 7.017 5.939 1.00 94.56 80 VAL A CA 1
ATOM 608 C C . VAL A 1 80 ? -11.739 6.609 7.366 1.00 94.56 80 VAL A C 1
ATOM 610 O O . VAL A 1 80 ? -12.428 7.351 8.061 1.00 94.56 80 VAL A O 1
ATOM 613 N N . CYS A 1 81 ? -11.224 5.481 7.862 1.00 91.75 81 CYS A N 1
ATOM 614 C CA . CYS A 1 81 ? -11.468 5.047 9.238 1.00 91.75 81 CYS A CA 1
ATOM 615 C C . CYS A 1 81 ? -10.871 5.981 10.303 1.00 91.75 81 CYS A C 1
ATOM 617 O O . CYS A 1 81 ? -11.383 5.996 11.425 1.00 91.75 81 CYS A O 1
ATOM 619 N N . LEU A 1 82 ? -9.818 6.744 9.987 1.00 91.75 82 LEU A N 1
ATOM 620 C CA . LEU A 1 82 ? -9.229 7.733 10.897 1.00 91.75 82 LEU A CA 1
ATOM 621 C C . LEU A 1 82 ? -10.125 8.957 11.110 1.00 91.75 82 LEU A C 1
ATOM 623 O O . LEU 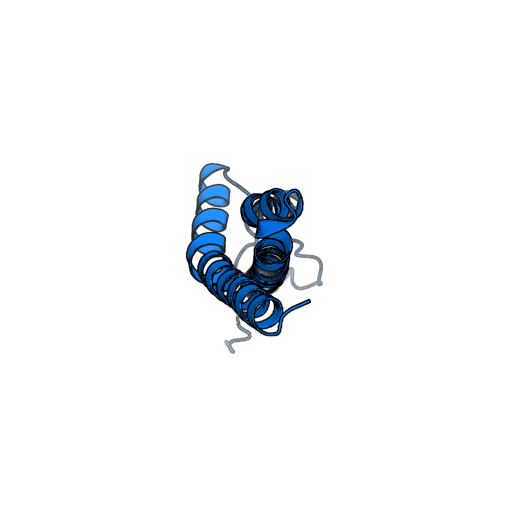A 1 82 ? -10.018 9.585 12.162 1.00 91.75 82 LEU A O 1
ATOM 627 N N . ALA A 1 83 ? -11.006 9.271 10.156 1.00 92.62 83 ALA A N 1
ATOM 628 C CA . ALA A 1 83 ? -11.928 10.401 10.250 1.00 92.62 83 ALA A CA 1
ATOM 629 C C . ALA A 1 83 ? -13.061 10.184 11.272 1.00 92.62 83 ALA A C 1
ATOM 631 O O . ALA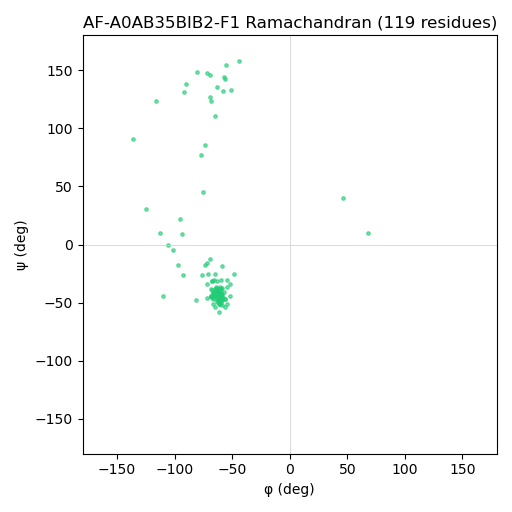 A 1 83 ? -13.710 11.145 11.676 1.00 92.62 83 ALA A O 1
ATOM 632 N N . PHE A 1 84 ? -13.293 8.942 11.713 1.00 91.25 84 PHE A N 1
ATOM 633 C CA . PHE A 1 84 ? -14.354 8.609 12.664 1.00 91.25 84 PHE A CA 1
ATOM 634 C C . PHE A 1 84 ? -13.776 8.065 13.973 1.00 91.25 84 PHE A C 1
ATOM 636 O O . PHE A 1 84 ? -13.111 7.026 13.994 1.00 91.25 84 PHE A O 1
ATOM 643 N N . ASP A 1 85 ? -14.113 8.701 15.098 1.00 86.81 85 ASP A N 1
ATOM 644 C CA . ASP A 1 85 ? -13.588 8.345 16.426 1.00 86.81 85 ASP A CA 1
ATOM 645 C C . ASP A 1 85 ? -13.801 6.871 16.793 1.00 86.81 85 ASP A C 1
ATOM 647 O O . ASP A 1 85 ? -12.927 6.226 17.377 1.00 86.81 85 ASP A O 1
ATOM 651 N N . ARG A 1 86 ? -14.944 6.300 16.391 1.00 85.94 86 ARG A N 1
ATOM 652 C CA . ARG A 1 86 ? -15.305 4.907 16.687 1.00 85.94 86 ARG A CA 1
ATOM 653 C C . ARG A 1 86 ? -14.416 3.886 15.969 1.00 85.94 86 ARG A C 1
ATOM 655 O O . ARG A 1 86 ? -14.211 2.801 16.509 1.00 85.94 86 ARG A O 1
ATOM 662 N N . SER A 1 87 ? -13.906 4.207 14.779 1.00 89.94 87 SER A N 1
ATOM 663 C CA . SER A 1 87 ? -13.054 3.321 13.968 1.00 89.94 87 SER A CA 1
ATOM 664 C C . SER A 1 87 ? -11.584 3.728 13.965 1.00 89.94 87 SER A C 1
ATOM 666 O O . SER A 1 87 ? -10.764 3.039 13.362 1.00 89.94 87 SER A O 1
ATOM 668 N N . ARG A 1 88 ? -11.219 4.812 14.652 1.00 89.94 88 ARG A N 1
ATOM 669 C CA . ARG A 1 88 ? -9.880 5.400 14.567 1.00 89.94 88 ARG A CA 1
ATOM 670 C C . ARG A 1 88 ? -8.766 4.413 14.916 1.00 89.94 88 ARG A C 1
ATOM 672 O O . ARG A 1 88 ? -7.765 4.363 14.217 1.00 89.94 88 ARG A O 1
ATOM 679 N N . ARG A 1 89 ? -8.941 3.575 15.945 1.00 89.12 89 ARG A N 1
ATOM 680 C CA . ARG A 1 89 ? -7.924 2.574 16.338 1.00 89.12 89 ARG A CA 1
ATOM 681 C C . ARG A 1 89 ? -7.755 1.452 15.319 1.00 89.12 89 ARG A C 1
ATOM 683 O O . ARG A 1 89 ? -6.625 1.045 15.065 1.00 89.12 89 ARG A O 1
ATOM 690 N N . PHE A 1 90 ? -8.854 1.002 14.715 1.00 93.00 90 PHE A N 1
ATOM 691 C CA . PHE A 1 90 ? -8.806 0.108 13.562 1.00 93.00 90 PHE A CA 1
ATOM 692 C C . PHE A 1 90 ? -8.045 0.766 12.406 1.00 93.00 90 PHE A C 1
ATOM 694 O O . PHE A 1 90 ? -7.105 0.174 11.887 1.00 93.00 90 PHE A O 1
ATOM 701 N N . 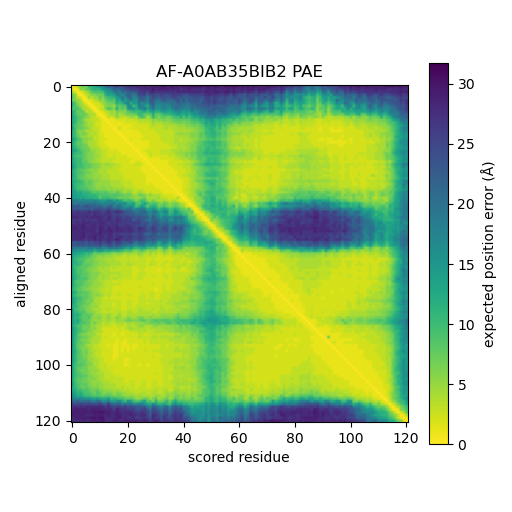GLY A 1 91 ? -8.399 2.012 12.067 1.00 92.50 91 GLY A N 1
ATOM 702 C CA . GLY A 1 91 ? -7.768 2.778 10.992 1.00 92.50 91 GLY A CA 1
ATOM 703 C C . GLY A 1 91 ? -6.265 2.971 11.195 1.00 92.50 91 GLY A C 1
ATOM 704 O O . GLY A 1 91 ? -5.505 2.764 10.258 1.00 92.50 91 GLY A O 1
ATOM 705 N N . VAL A 1 92 ? -5.823 3.281 12.422 1.00 94.88 92 VAL A N 1
ATOM 706 C CA . VAL A 1 92 ? -4.393 3.380 12.770 1.00 94.88 92 VAL A CA 1
ATOM 707 C C . VAL A 1 92 ? -3.688 2.040 12.560 1.00 94.88 92 VAL A C 1
ATOM 709 O O . VAL A 1 92 ? -2.668 1.999 11.877 1.00 94.88 92 VAL A O 1
ATOM 712 N N . GLY A 1 93 ? -4.226 0.949 13.121 1.00 93.19 93 GLY A N 1
ATOM 713 C CA . GLY A 1 93 ? -3.629 -0.383 12.985 1.00 93.19 93 GLY A CA 1
ATOM 714 C C . GLY A 1 93 ? -3.516 -0.810 11.522 1.00 93.19 93 GLY A C 1
ATOM 715 O O . GLY A 1 93 ? -2.442 -1.188 11.067 1.00 93.19 93 GLY A O 1
ATOM 716 N N . TYR A 1 94 ? -4.601 -0.646 10.766 1.00 95.94 94 TYR A N 1
ATOM 717 C CA . TYR A 1 94 ? -4.641 -0.921 9.334 1.00 95.94 94 TYR A CA 1
ATOM 718 C C . TYR A 1 94 ? -3.623 -0.079 8.556 1.00 95.94 94 TYR A C 1
ATOM 720 O O . TYR A 1 94 ? -2.822 -0.631 7.806 1.00 95.94 94 TYR A O 1
ATOM 728 N N . ALA A 1 95 ? -3.618 1.245 8.746 1.00 95.44 95 ALA A N 1
ATOM 729 C CA . ALA A 1 95 ? -2.771 2.156 7.980 1.00 95.44 95 ALA A CA 1
ATOM 730 C C . ALA A 1 95 ? -1.280 1.881 8.207 1.00 95.44 95 ALA A C 1
ATOM 732 O O . ALA A 1 95 ? -0.514 1.829 7.244 1.00 95.44 95 ALA A O 1
ATOM 733 N N . ILE A 1 96 ? -0.875 1.652 9.462 1.00 95.44 96 ILE A N 1
ATOM 734 C CA . ILE A 1 96 ? 0.510 1.304 9.801 1.00 95.44 96 ILE A CA 1
ATOM 735 C C . ILE A 1 96 ? 0.901 -0.003 9.111 1.00 95.44 96 ILE A C 1
ATOM 737 O O . ILE A 1 96 ? 1.925 -0.058 8.431 1.00 95.44 96 ILE A O 1
ATOM 741 N N . THR A 1 97 ? 0.085 -1.049 9.255 1.00 95.94 97 THR A N 1
ATOM 742 C CA . THR A 1 97 ? 0.437 -2.370 8.730 1.00 95.94 97 THR A CA 1
ATOM 743 C C . THR A 1 97 ? 0.442 -2.406 7.206 1.00 95.94 97 THR A C 1
ATOM 745 O O . THR A 1 97 ? 1.403 -2.915 6.636 1.00 95.94 97 THR A O 1
ATOM 748 N N . VAL A 1 98 ? -0.555 -1.818 6.536 1.00 95.00 98 VAL A N 1
ATOM 749 C CA . VAL A 1 98 ? -0.570 -1.719 5.066 1.00 95.00 98 VAL A CA 1
ATOM 750 C C . VAL A 1 98 ? 0.655 -0.972 4.566 1.00 95.00 98 VAL A C 1
ATOM 752 O O . VAL A 1 98 ? 1.304 -1.450 3.639 1.00 95.00 98 VAL A O 1
ATOM 755 N N . THR A 1 99 ? 1.003 0.161 5.181 1.00 94.75 99 THR A N 1
ATOM 756 C CA . THR A 1 99 ? 2.174 0.945 4.764 1.00 94.75 99 THR A CA 1
ATOM 757 C C . THR A 1 99 ? 3.449 0.120 4.893 1.00 94.75 99 THR A C 1
ATOM 759 O O . THR A 1 99 ? 4.192 -0.005 3.925 1.00 94.75 99 THR A O 1
ATOM 762 N N . LEU A 1 100 ? 3.687 -0.490 6.060 1.00 96.25 100 LEU A N 1
ATOM 763 C CA . LEU A 1 100 ? 4.897 -1.276 6.304 1.00 96.25 100 LEU A CA 1
ATOM 764 C C . LEU A 1 100 ? 5.008 -2.468 5.352 1.00 96.25 100 LEU A C 1
ATOM 766 O O . LEU A 1 100 ? 6.039 -2.642 4.711 1.00 96.25 100 LEU A O 1
ATOM 770 N N . VAL A 1 101 ? 3.947 -3.267 5.229 1.00 94.88 101 VAL A N 1
ATOM 771 C CA . VAL A 1 101 ? 3.957 -4.463 4.378 1.00 94.88 101 VAL A CA 1
ATOM 772 C C . VAL A 1 101 ? 4.127 -4.083 2.910 1.00 94.88 101 VAL A C 1
ATOM 774 O O . VAL A 1 101 ? 4.945 -4.685 2.222 1.00 94.88 101 VAL A O 1
ATOM 777 N N . SER A 1 102 ? 3.415 -3.059 2.436 1.00 91.75 102 SER A N 1
ATOM 778 C CA . SER A 1 102 ? 3.484 -2.632 1.034 1.00 91.75 102 SER A CA 1
ATOM 779 C C . SER A 1 102 ? 4.846 -2.030 0.685 1.00 91.75 102 SER A C 1
ATOM 781 O O . SER A 1 102 ? 5.387 -2.309 -0.382 1.00 91.75 102 SER A O 1
ATOM 783 N N . VAL A 1 103 ? 5.444 -1.246 1.591 1.00 91.44 103 VAL A N 1
ATOM 784 C CA . VAL A 1 103 ? 6.794 -0.694 1.400 1.00 91.44 103 VAL A CA 1
ATOM 785 C C . VAL A 1 103 ? 7.836 -1.807 1.382 1.00 91.44 103 VAL A C 1
ATOM 787 O O . VAL A 1 103 ? 8.669 -1.831 0.483 1.00 91.44 103 VAL A O 1
ATOM 790 N N . LEU A 1 104 ? 7.779 -2.754 2.322 1.00 93.19 104 LEU A N 1
ATOM 791 C CA . LEU A 1 104 ? 8.707 -3.887 2.352 1.00 93.19 104 LEU A CA 1
ATOM 792 C C . LEU A 1 104 ? 8.563 -4.774 1.112 1.00 93.19 104 LEU A C 1
ATOM 794 O O . LEU A 1 104 ? 9.567 -5.165 0.525 1.00 93.19 104 LEU A O 1
ATOM 798 N N . ALA A 1 105 ? 7.330 -5.051 0.684 1.00 89.19 105 ALA A N 1
ATOM 799 C CA . ALA A 1 105 ? 7.057 -5.818 -0.526 1.00 89.19 105 ALA A CA 1
ATOM 800 C C . ALA A 1 105 ? 7.578 -5.103 -1.782 1.00 89.19 105 ALA A C 1
ATOM 802 O O . ALA A 1 105 ? 8.240 -5.727 -2.608 1.00 89.19 105 ALA A O 1
ATOM 803 N N . ALA A 1 106 ? 7.333 -3.795 -1.903 1.00 87.75 106 ALA A N 1
ATOM 804 C CA . ALA A 1 106 ? 7.851 -2.994 -3.008 1.00 87.75 106 ALA A CA 1
ATOM 805 C C . ALA A 1 106 ? 9.379 -2.983 -3.011 1.00 87.75 106 ALA A C 1
ATOM 807 O O . ALA A 1 106 ? 9.977 -3.253 -4.042 1.00 87.75 106 ALA A O 1
ATOM 808 N N . LEU A 1 107 ? 10.020 -2.735 -1.865 1.00 86.69 107 LEU A N 1
ATOM 809 C CA . LEU A 1 107 ? 11.478 -2.759 -1.755 1.00 86.69 107 LEU A CA 1
ATOM 810 C C . LEU A 1 107 ? 12.049 -4.122 -2.137 1.00 86.69 107 LEU A C 1
ATOM 812 O O . LEU A 1 107 ? 13.003 -4.164 -2.900 1.00 86.69 107 LEU A O 1
ATOM 816 N N . ALA A 1 108 ? 11.454 -5.222 -1.675 1.00 85.94 108 ALA A N 1
ATOM 817 C CA . ALA A 1 108 ? 11.907 -6.562 -2.030 1.00 85.94 108 ALA A CA 1
ATOM 818 C C . ALA A 1 108 ? 11.842 -6.804 -3.546 1.00 85.94 108 ALA A C 1
ATOM 820 O O . ALA A 1 108 ? 12.824 -7.255 -4.130 1.00 85.94 108 ALA A O 1
ATOM 821 N N . VAL A 1 109 ? 10.724 -6.460 -4.193 1.00 84.69 109 VAL A N 1
ATOM 822 C CA . VAL A 1 109 ? 10.575 -6.621 -5.649 1.00 84.69 109 VAL A CA 1
ATOM 823 C C . VAL A 1 109 ? 11.519 -5.696 -6.405 1.00 84.69 109 VAL A C 1
ATOM 825 O O . VAL A 1 109 ? 12.237 -6.156 -7.279 1.00 84.69 109 VAL A O 1
ATOM 828 N N . ILE A 1 110 ? 11.592 -4.421 -6.031 1.00 82.00 110 ILE A N 1
ATOM 829 C CA . ILE A 1 110 ? 12.492 -3.445 -6.652 1.00 82.00 110 ILE A CA 1
ATOM 830 C C . ILE A 1 110 ? 13.953 -3.892 -6.501 1.00 82.00 110 ILE A C 1
ATOM 832 O O . ILE A 1 110 ? 14.729 -3.781 -7.443 1.00 82.00 110 ILE A O 1
ATOM 836 N N . SER A 1 111 ? 14.350 -4.415 -5.339 1.00 76.88 111 SER A N 1
ATOM 837 C CA . SER A 1 111 ? 15.699 -4.943 -5.121 1.00 76.88 111 SER A CA 1
ATOM 838 C C . SER A 1 111 ? 15.991 -6.166 -5.986 1.00 76.88 111 SER A C 1
ATOM 840 O O . SER A 1 111 ? 17.106 -6.279 -6.484 1.00 76.88 111 SER A O 1
ATOM 842 N N . LEU A 1 112 ? 15.016 -7.056 -6.195 1.00 76.69 112 LEU A N 1
ATOM 843 C CA . LEU A 1 112 ? 15.156 -8.185 -7.119 1.00 76.69 112 LEU A CA 1
ATOM 844 C C . LEU A 1 112 ? 15.233 -7.714 -8.577 1.00 76.69 112 LEU A C 1
ATOM 846 O O . LEU A 1 112 ? 16.110 -8.162 -9.311 1.00 76.69 112 LEU A O 1
ATOM 850 N N . ASP A 1 113 ? 14.375 -6.771 -8.967 1.00 73.69 113 ASP A N 1
ATOM 851 C CA . ASP A 1 113 ? 14.328 -6.193 -10.313 1.00 73.69 113 ASP A CA 1
ATOM 852 C C . ASP A 1 113 ? 15.624 -5.438 -10.660 1.00 73.69 113 ASP A C 1
ATOM 854 O O . ASP A 1 113 ? 16.029 -5.400 -11.819 1.00 73.69 113 ASP A O 1
ATOM 858 N N . LEU A 1 114 ? 16.288 -4.840 -9.662 1.00 65.00 114 LEU A N 1
ATOM 859 C CA . LEU A 1 114 ? 17.524 -4.068 -9.834 1.00 65.00 114 LEU A CA 1
ATOM 860 C C . LEU A 1 114 ? 18.811 -4.865 -9.553 1.00 65.00 114 LEU A C 1
ATOM 862 O O . LEU A 1 114 ? 19.893 -4.417 -9.930 1.00 65.00 114 LEU A O 1
ATOM 866 N N . GLY A 1 115 ? 18.722 -6.006 -8.867 1.00 57.00 115 GLY A N 1
ATOM 867 C CA . GLY A 1 115 ? 19.859 -6.677 -8.227 1.00 57.00 115 GLY A CA 1
ATOM 868 C C . GLY A 1 115 ? 20.070 -8.136 -8.628 1.00 57.00 115 GLY A C 1
ATOM 869 O O . GLY A 1 115 ? 20.525 -8.902 -7.785 1.00 57.00 115 GLY A O 1
ATOM 870 N N . GLY A 1 116 ? 19.720 -8.533 -9.859 1.00 54.09 116 GLY A N 1
ATOM 871 C CA . GLY A 1 116 ? 19.742 -9.927 -10.335 1.00 54.09 116 GLY A CA 1
ATOM 872 C C . GLY A 1 116 ? 20.992 -10.767 -9.965 1.00 54.09 116 GLY A C 1
ATOM 873 O O . GLY A 1 116 ? 22.058 -10.216 -9.684 1.00 54.09 116 GLY A O 1
ATOM 874 N N . PRO A 1 117 ? 20.885 -12.115 -9.960 1.00 44.47 117 PRO A N 1
ATOM 875 C CA . PRO A 1 117 ? 21.842 -13.012 -9.308 1.00 44.47 117 PRO A CA 1
ATOM 876 C C . PRO A 1 117 ? 23.281 -12.857 -9.814 1.00 44.47 117 PRO A C 1
ATOM 878 O O . PRO A 1 117 ? 23.541 -12.934 -11.015 1.00 44.47 117 PRO A O 1
ATOM 881 N N . ILE A 1 118 ? 24.229 -12.756 -8.880 1.00 51.91 118 ILE A N 1
ATOM 882 C CA . ILE A 1 118 ? 25.659 -12.957 -9.134 1.00 51.91 118 ILE A CA 1
ATOM 883 C C . ILE A 1 118 ? 25.892 -14.477 -9.230 1.00 51.91 118 ILE A C 1
ATOM 885 O O . ILE A 1 118 ? 26.297 -15.117 -8.265 1.00 51.91 118 ILE A O 1
ATOM 889 N N . GLY A 1 119 ? 25.526 -15.085 -10.358 1.00 38.03 119 GLY A N 1
ATOM 890 C CA . GLY A 1 119 ? 25.881 -16.473 -10.677 1.00 38.03 119 GLY A CA 1
ATOM 891 C C . GLY A 1 119 ? 27.215 -16.520 -11.433 1.00 38.03 119 GLY A C 1
ATOM 892 O O . GLY A 1 119 ? 27.419 -15.652 -12.288 1.00 38.03 119 GLY A O 1
ATOM 893 N N . PRO A 1 120 ? 28.127 -17.464 -11.124 1.00 46.50 120 PRO A N 1
ATOM 894 C CA . PRO A 1 120 ? 29.362 -17.620 -11.881 1.00 46.50 120 PRO A CA 1
ATOM 895 C C . PRO A 1 120 ? 29.056 -18.154 -13.285 1.00 46.50 120 PRO A C 1
ATOM 897 O O . PRO A 1 120 ? 28.105 -18.918 -13.466 1.00 46.50 120 PRO A O 1
ATOM 900 N N . ASP A 1 121 ? 29.865 -17.702 -14.239 1.00 47.62 121 ASP A N 1
ATOM 901 C CA . ASP A 1 121 ? 29.896 -18.176 -15.627 1.00 47.62 121 ASP A CA 1
ATOM 902 C C . ASP A 1 121 ? 30.309 -19.651 -15.717 1.00 47.62 121 ASP A C 1
ATOM 904 O O . ASP A 1 121 ? 31.200 -20.059 -14.931 1.00 47.62 121 ASP A O 1
#

pLDDT: mean 80.7, std 16.08, range [38.03, 96.25]

Secondary structure (DSSP, 8-state):
--HHHHHHHHHHHHHHHHHHHHHIIIIIHHHHHHHHHHTT--PPPSS--GGGTTT--PPPHHHHHHHHHHHHHHHHHHHHHHTSTTTHHHHHHHHHHHHHHHHHHHHHHHHHHHS------

Foldseek 3Di:
DDPVVVVVLVVLLVLLQVVLQCCLPPPLVVVLVVVCVVVVQDAAALDDPPVPPPPPRDGDPSNVVSLVVSLVVQLVVLVVLCVDPVNNSSSVSNNVNNNVSSVVVSCVVNCSSVPPDPDDD